Protein AF-A0A3D3TGA8-F1 (afdb_monomer_lite)

Secondary structure (DSSP, 8-state):
-HHHHHHHHHHHHHTT---EE-HHHHHHHHHHSS--TT-----EE--HHHHHHHHHHHHHHS-TTEEEE-TTSTT---SS-EEEETT--------

Foldseek 3Di:
DVVVVVQLVVLCVVVVFDKDWDDQQVVCCVPVVGHDPPDPDTDIDGDPVSLVVSVVSCCPRPDPQKDKDAPVDPPDDDHGIDIDGPPDDDDDDDD

Structure (mmCIF, N/CA/C/O backbone):
data_AF-A0A3D3TGA8-F1
#
_entry.id   AF-A0A3D3TGA8-F1
#
loop_
_atom_site.group_PDB
_atom_site.id
_atom_site.type_s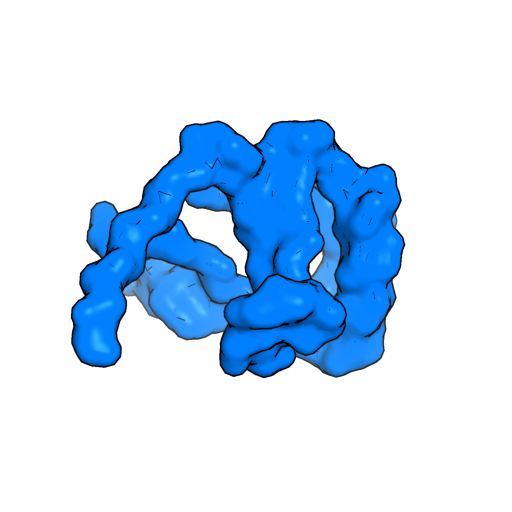ymbol
_atom_site.label_atom_id
_atom_site.label_alt_id
_atom_site.label_comp_id
_atom_site.label_asym_id
_atom_site.label_entity_id
_atom_site.label_seq_id
_atom_site.pdbx_PDB_ins_code
_atom_site.Cartn_x
_atom_site.Cartn_y
_atom_site.Cartn_z
_atom_site.occupancy
_atom_site.B_iso_or_equiv
_atom_site.auth_seq_id
_atom_site.auth_comp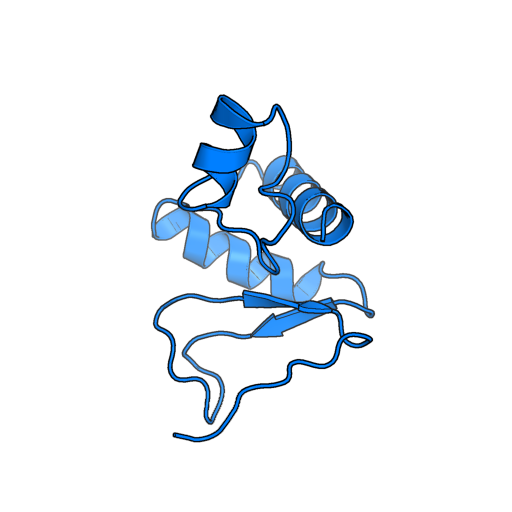_id
_atom_site.auth_asym_id
_atom_site.auth_atom_id
_atom_site.pdbx_PDB_model_num
ATOM 1 N N . MET A 1 1 ? 5.146 -8.559 -6.675 1.00 80.75 1 MET A N 1
ATOM 2 C CA . MET A 1 1 ? 4.527 -7.233 -6.894 1.00 80.75 1 MET A CA 1
ATOM 3 C C . MET A 1 1 ? 3.012 -7.336 -7.093 1.00 80.75 1 MET A C 1
ATOM 5 O O . MET A 1 1 ? 2.293 -6.934 -6.188 1.00 80.75 1 MET A O 1
ATOM 9 N N . LEU A 1 2 ? 2.513 -7.945 -8.181 1.00 88.00 2 LEU A N 1
ATOM 10 C CA . LEU A 1 2 ? 1.065 -8.074 -8.451 1.00 88.00 2 LEU A CA 1
ATOM 11 C C . LEU A 1 2 ? 0.259 -8.672 -7.283 1.00 88.00 2 LEU A C 1
ATOM 13 O O . LEU A 1 2 ? -0.781 -8.127 -6.921 1.00 88.00 2 LEU A O 1
ATOM 17 N N . ASP A 1 3 ? 0.767 -9.734 -6.655 1.00 93.31 3 ASP A N 1
ATOM 18 C CA . ASP A 1 3 ? 0.073 -10.400 -5.546 1.00 93.31 3 ASP A CA 1
ATOM 19 C C . ASP A 1 3 ? -0.189 -9.466 -4.359 1.00 93.31 3 ASP A C 1
ATOM 21 O O . ASP A 1 3 ? -1.251 -9.540 -3.748 1.00 93.31 3 ASP A O 1
ATOM 25 N N . ILE A 1 4 ? 0.728 -8.537 -4.059 1.00 95.81 4 ILE A N 1
ATOM 26 C CA . ILE A 1 4 ? 0.546 -7.567 -2.969 1.00 95.81 4 ILE A CA 1
ATOM 27 C C . ILE A 1 4 ? -0.651 -6.660 -3.276 1.00 95.81 4 ILE A C 1
ATOM 29 O O . ILE A 1 4 ? -1.514 -6.483 -2.415 1.00 95.81 4 ILE A O 1
ATOM 33 N N . LEU A 1 5 ? -0.741 -6.131 -4.505 1.00 95.94 5 LEU A N 1
ATOM 34 C CA . LEU A 1 5 ? -1.875 -5.302 -4.922 1.00 95.94 5 LEU A CA 1
ATOM 35 C C . LEU A 1 5 ? -3.185 -6.082 -4.848 1.00 95.94 5 LEU A C 1
ATOM 37 O O . LEU A 1 5 ? -4.150 -5.565 -4.299 1.00 95.94 5 LEU A O 1
ATOM 41 N N . VAL A 1 6 ? -3.212 -7.322 -5.345 1.00 96.50 6 VAL A N 1
ATOM 42 C CA . VAL A 1 6 ? -4.411 -8.175 -5.305 1.00 96.50 6 VAL A CA 1
ATOM 43 C C . VAL A 1 6 ? -4.858 -8.413 -3.862 1.00 96.50 6 VAL A C 1
ATOM 45 O O . VAL A 1 6 ? -6.025 -8.206 -3.546 1.00 96.50 6 VAL A O 1
ATOM 48 N N . ARG A 1 7 ? -3.940 -8.745 -2.945 1.00 97.88 7 ARG A N 1
ATOM 49 C CA . ARG A 1 7 ? -4.277 -8.946 -1.524 1.00 97.88 7 ARG A CA 1
ATOM 50 C C . ARG A 1 7 ? -4.834 -7.684 -0.871 1.00 97.88 7 ARG A C 1
ATOM 52 O O . ARG A 1 7 ? -5.816 -7.760 -0.135 1.00 97.88 7 ARG A O 1
ATOM 59 N N . VAL A 1 8 ? -4.225 -6.526 -1.123 1.00 98.06 8 VAL A N 1
ATOM 60 C CA . VAL A 1 8 ? -4.710 -5.251 -0.573 1.00 98.06 8 VAL A CA 1
ATOM 61 C C . VAL A 1 8 ? -6.060 -4.868 -1.186 1.00 98.06 8 VAL A C 1
ATOM 63 O O . VAL A 1 8 ? -6.948 -4.434 -0.452 1.00 98.06 8 VAL A O 1
ATOM 66 N N . ALA A 1 9 ? -6.240 -5.079 -2.491 1.00 97.81 9 ALA A N 1
ATOM 67 C CA . ALA A 1 9 ? -7.483 -4.831 -3.216 1.00 97.81 9 ALA A CA 1
ATOM 68 C C . ALA A 1 9 ? -8.634 -5.710 -2.712 1.00 97.81 9 ALA A C 1
ATOM 70 O O . ALA A 1 9 ? -9.717 -5.192 -2.446 1.00 97.81 9 ALA A O 1
ATOM 71 N N . ASP A 1 10 ? -8.392 -7.007 -2.502 1.00 98.50 10 ASP A N 1
ATOM 72 C CA . ASP A 1 10 ? -9.376 -7.948 -1.959 1.00 98.50 10 ASP A CA 1
ATOM 73 C C . ASP A 1 10 ? -9.842 -7.514 -0.563 1.00 98.50 10 ASP A C 1
ATOM 75 O O . ASP A 1 10 ? -11.042 -7.472 -0.273 1.00 98.50 10 ASP A O 1
ATOM 79 N N . ILE A 1 11 ? -8.897 -7.134 0.306 1.00 98.62 11 ILE A N 1
ATOM 80 C CA . ILE A 1 11 ? -9.201 -6.638 1.654 1.00 98.62 11 ILE A CA 1
ATOM 81 C C . ILE A 1 11 ? -9.980 -5.318 1.575 1.00 98.62 11 ILE A C 1
ATOM 83 O O . ILE A 1 11 ? -10.988 -5.155 2.263 1.00 98.62 11 ILE A O 1
ATOM 87 N N . ALA A 1 12 ? -9.556 -4.372 0.736 1.00 98.56 12 ALA A N 1
ATOM 88 C CA . ALA A 1 12 ? -10.255 -3.102 0.565 1.00 98.56 12 ALA A CA 1
ATOM 89 C C . ALA A 1 12 ? -11.689 -3.313 0.044 1.00 98.56 12 ALA A C 1
ATOM 91 O O . ALA A 1 12 ? -12.636 -2.765 0.615 1.00 98.56 12 ALA A O 1
ATOM 92 N N . GLY A 1 13 ? -11.864 -4.173 -0.964 1.00 98.56 13 GLY A N 1
ATOM 93 C CA . GLY A 1 13 ? -13.153 -4.529 -1.555 1.00 98.56 13 GLY A CA 1
ATOM 94 C C . GLY A 1 13 ? -14.101 -5.189 -0.554 1.00 98.56 13 GLY A C 1
ATOM 95 O O . GLY A 1 13 ? -15.243 -4.751 -0.413 1.00 98.56 13 GLY A O 1
ATOM 96 N N . LYS A 1 14 ? -13.612 -6.159 0.232 1.00 98.62 14 LYS A N 1
ATOM 97 C CA . LYS A 1 14 ? -14.377 -6.814 1.312 1.00 98.62 14 LYS A CA 1
ATOM 98 C C . LYS A 1 14 ? -14.945 -5.819 2.331 1.00 98.62 14 LYS A C 1
ATOM 100 O O . LYS A 1 14 ? -16.009 -6.058 2.898 1.00 98.62 14 LYS A O 1
ATOM 105 N N . HIS A 1 15 ? -14.248 -4.708 2.569 1.00 98.56 15 HIS A N 1
ATOM 106 C CA . HIS A 1 15 ? -14.630 -3.680 3.546 1.00 98.56 15 HIS A CA 1
ATOM 107 C C . HIS A 1 15 ? -15.259 -2.423 2.926 1.00 98.56 15 HIS A C 1
ATOM 109 O O . HIS A 1 15 ? -15.497 -1.442 3.650 1.00 98.56 15 HIS A O 1
ATOM 115 N N . GLY A 1 16 ? -15.526 -2.443 1.615 1.00 98.31 16 GLY A N 1
ATOM 116 C CA . GLY A 1 16 ? -16.122 -1.333 0.870 1.00 98.31 16 GLY A CA 1
ATOM 117 C C . GLY A 1 16 ? -15.272 -0.063 0.903 1.00 98.31 16 GLY A C 1
ATOM 118 O O . GLY A 1 16 ? -15.812 1.025 1.089 1.00 98.31 16 GLY A O 1
ATOM 119 N N . ILE A 1 17 ? -13.947 -0.201 0.824 1.00 98.62 17 ILE A N 1
ATOM 120 C CA . ILE A 1 17 ? -12.999 0.914 0.894 1.00 98.62 17 ILE A CA 1
ATOM 121 C C . ILE A 1 17 ? -12.536 1.264 -0.525 1.00 98.62 17 ILE A C 1
ATOM 123 O O . ILE A 1 17 ? -11.838 0.455 -1.140 1.00 98.62 17 ILE A O 1
ATOM 127 N N . PRO A 1 18 ? -12.893 2.448 -1.054 1.00 98.25 18 PRO A N 1
ATOM 128 C CA . PRO A 1 18 ? -12.447 2.866 -2.373 1.00 98.25 18 PR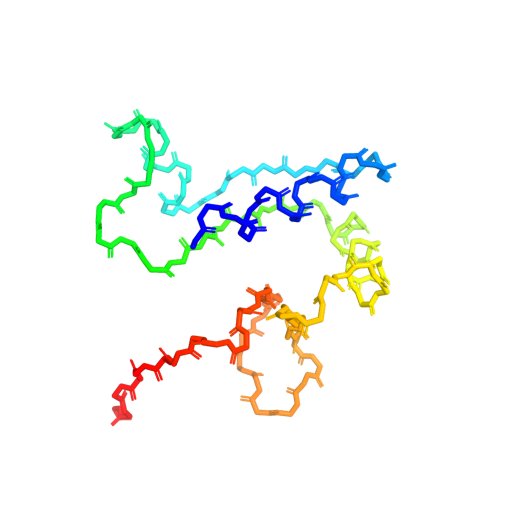O A CA 1
ATOM 129 C C . PRO A 1 18 ? -10.960 3.239 -2.360 1.00 98.25 18 PRO A C 1
ATOM 131 O O . PRO A 1 18 ? -10.454 3.830 -1.404 1.00 98.25 18 PRO A O 1
ATOM 134 N N . TYR A 1 19 ? -10.282 2.927 -3.459 1.00 98.38 19 TYR A N 1
ATOM 135 C CA . TYR A 1 19 ? -8.915 3.344 -3.755 1.00 98.38 19 TYR A CA 1
ATOM 136 C C . TYR A 1 19 ? -8.773 3.558 -5.266 1.00 98.38 19 TYR A C 1
ATOM 138 O O . TYR A 1 19 ? -9.616 3.107 -6.044 1.00 98.38 19 TYR A O 1
ATOM 146 N N . TRP A 1 20 ? -7.710 4.233 -5.689 1.00 98.19 20 TRP A N 1
ATOM 147 C CA . TRP A 1 20 ? -7.332 4.343 -7.099 1.00 98.19 20 TRP A CA 1
ATOM 148 C C . TRP A 1 20 ? -5.836 4.098 -7.269 1.00 98.19 20 TRP A C 1
ATOM 150 O O . TRP A 1 20 ? -5.064 4.276 -6.329 1.00 98.19 20 TRP A O 1
ATOM 160 N N . LEU A 1 21 ? -5.433 3.667 -8.467 1.00 97.75 21 LEU A N 1
ATOM 161 C CA . LEU A 1 21 ? -4.019 3.613 -8.839 1.00 97.75 21 LEU A CA 1
ATOM 162 C C . LEU A 1 21 ? -3.491 5.041 -8.977 1.00 97.75 21 LEU A C 1
ATOM 164 O O . LEU A 1 21 ? -4.186 5.898 -9.527 1.00 97.75 21 LEU A O 1
ATOM 168 N N . SER A 1 22 ? -2.260 5.286 -8.544 1.00 97.56 22 SER A N 1
ATOM 169 C CA . SER A 1 22 ? -1.588 6.575 -8.728 1.00 97.56 22 SER A CA 1
ATOM 170 C C . SER A 1 22 ? -0.148 6.380 -9.211 1.00 97.56 22 SER A C 1
ATOM 172 O O . SER A 1 22 ? 0.263 5.261 -9.522 1.00 97.56 22 SER A O 1
ATOM 174 N N . GLY A 1 23 ? 0.589 7.482 -9.381 1.00 96.19 23 GLY A N 1
ATOM 175 C CA . GLY A 1 23 ? 2.025 7.450 -9.669 1.00 96.19 23 GLY A CA 1
ATOM 176 C C . GLY A 1 23 ? 2.430 6.608 -10.887 1.00 96.19 23 GLY A C 1
ATO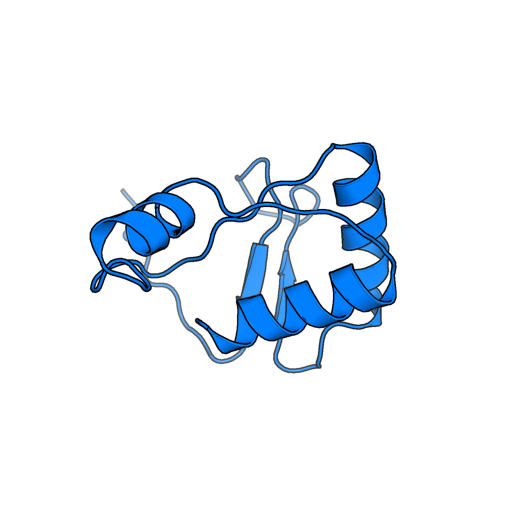M 177 O O . GLY A 1 23 ? 1.766 6.617 -11.933 1.00 96.19 23 GLY A O 1
ATOM 178 N N . GLY A 1 24 ? 3.546 5.887 -10.735 1.00 96.75 24 GLY A N 1
ATOM 179 C CA . GLY A 1 24 ? 4.102 4.991 -11.755 1.00 96.75 24 GLY A CA 1
ATOM 180 C C . GLY A 1 24 ? 3.160 3.841 -12.101 1.00 96.75 24 GLY A C 1
ATOM 181 O O . GLY A 1 24 ? 3.013 3.490 -13.273 1.00 96.75 24 GLY A O 1
ATOM 182 N N . THR A 1 25 ? 2.402 3.356 -11.114 1.00 97.25 25 THR A N 1
ATOM 183 C CA . THR A 1 25 ? 1.417 2.282 -11.297 1.00 97.25 25 THR A CA 1
ATOM 184 C C . THR A 1 25 ? 0.292 2.682 -12.253 1.00 97.25 25 THR A C 1
ATOM 186 O O . THR A 1 25 ? -0.014 1.940 -13.189 1.00 97.25 25 THR A O 1
ATOM 189 N N . LEU A 1 26 ? -0.310 3.866 -12.073 1.00 97.75 26 LEU A N 1
ATOM 190 C CA . LEU A 1 26 ? -1.348 4.366 -12.984 1.00 97.75 26 LEU A CA 1
ATOM 191 C C . LEU A 1 26 ? -0.787 4.612 -14.390 1.00 97.75 26 LEU A C 1
ATOM 193 O O . LEU A 1 26 ? -1.417 4.246 -15.385 1.00 97.75 26 LEU A O 1
ATOM 197 N N . LEU A 1 27 ? 0.406 5.208 -14.482 1.00 98.31 27 LEU A N 1
ATOM 198 C CA . LEU A 1 27 ? 1.061 5.453 -15.765 1.00 98.31 27 LEU A CA 1
ATOM 199 C C . LEU A 1 27 ? 1.363 4.144 -16.502 1.00 98.31 27 LEU A C 1
ATOM 201 O O . LEU A 1 27 ? 1.131 4.057 -17.708 1.00 98.31 27 LEU A O 1
ATOM 205 N N . GLY A 1 28 ? 1.865 3.130 -15.795 1.00 97.31 28 GLY A N 1
ATOM 206 C CA . GLY A 1 28 ? 2.093 1.794 -16.332 1.00 97.31 28 GLY A CA 1
ATOM 207 C C . GLY A 1 28 ? 0.814 1.206 -16.912 1.00 97.31 28 GLY A C 1
ATOM 208 O O . GLY A 1 28 ? 0.815 0.775 -18.068 1.00 97.31 28 GLY A O 1
ATOM 209 N N . ALA A 1 29 ? -0.285 1.259 -16.153 1.00 96.56 29 ALA A N 1
ATOM 210 C CA . ALA A 1 29 ? -1.559 0.683 -16.572 1.00 96.56 29 ALA A CA 1
ATOM 211 C C . ALA A 1 29 ? -2.047 1.284 -17.900 1.00 96.56 29 ALA A C 1
ATOM 213 O O . ALA A 1 29 ? -2.480 0.553 -18.788 1.00 96.56 29 ALA A O 1
ATOM 214 N N . VAL A 1 30 ? -1.920 2.605 -18.064 1.00 97.81 30 VAL A N 1
ATOM 215 C CA . VAL A 1 30 ? -2.337 3.312 -19.286 1.00 97.81 30 VAL A CA 1
ATOM 216 C C . VAL A 1 30 ? -1.351 3.112 -20.441 1.00 97.81 30 VAL A C 1
ATOM 218 O O . VAL A 1 30 ? -1.771 2.905 -21.576 1.00 97.81 30 VAL A O 1
ATOM 221 N N . ARG A 1 31 ? -0.041 3.198 -20.183 1.00 98.00 31 ARG A N 1
ATOM 222 C CA . ARG A 1 31 ? 0.996 3.217 -21.232 1.00 98.00 31 ARG A CA 1
ATOM 223 C C . ARG A 1 31 ? 1.407 1.826 -21.708 1.00 98.00 31 ARG A C 1
ATOM 225 O O . ARG A 1 31 ? 1.655 1.645 -22.894 1.00 98.00 31 ARG A O 1
ATOM 232 N N . HIS A 1 32 ? 1.527 0.876 -20.785 1.00 96.75 32 HIS A N 1
ATOM 233 C CA . HIS A 1 32 ? 2.073 -0.465 -21.027 1.00 96.75 32 HIS A CA 1
ATOM 234 C C . HIS A 1 32 ? 1.018 -1.571 -20.916 1.00 96.75 32 HIS A C 1
ATOM 236 O O . HIS A 1 32 ? 1.329 -2.730 -21.170 1.00 96.75 32 HIS A O 1
ATOM 242 N N . GLY A 1 33 ? -0.218 -1.240 -20.520 1.00 96.00 33 GLY A N 1
ATOM 243 C CA . GLY A 1 33 ? -1.261 -2.237 -20.256 1.00 96.00 33 GLY A CA 1
ATOM 244 C C . GLY A 1 33 ? -0.956 -3.125 -19.043 1.00 96.00 33 GLY A C 1
ATOM 245 O O . GLY A 1 33 ? -1.463 -4.240 -18.950 1.00 96.00 33 GLY A O 1
ATOM 246 N N . GLY A 1 34 ? -0.099 -2.658 -18.134 1.00 93.38 34 GLY A N 1
ATOM 247 C CA . GLY A 1 34 ? 0.428 -3.428 -17.010 1.00 93.38 34 GLY A CA 1
ATOM 248 C C . GLY A 1 34 ? 1.349 -2.574 -16.145 1.00 93.38 34 GLY A C 1
ATOM 249 O O . GLY A 1 34 ? 1.161 -1.369 -16.047 1.00 93.38 34 GLY A O 1
ATOM 250 N N . PHE A 1 35 ? 2.360 -3.163 -15.517 1.00 94.75 35 PHE A N 1
ATOM 251 C CA . PHE A 1 35 ? 3.355 -2.384 -14.774 1.00 94.75 35 PHE A CA 1
ATOM 252 C C . PHE A 1 35 ? 4.392 -1.757 -15.711 1.00 94.75 35 PHE A C 1
ATOM 254 O O . PHE A 1 35 ? 4.599 -2.226 -16.833 1.00 94.75 35 PHE A O 1
ATOM 261 N N . ILE A 1 36 ? 5.073 -0.706 -15.250 1.00 96.94 36 ILE A N 1
ATOM 262 C CA . ILE A 1 36 ? 6.304 -0.268 -15.910 1.00 96.94 36 ILE A CA 1
ATOM 263 C C . ILE A 1 36 ? 7.331 -1.409 -15.744 1.00 96.94 36 ILE A C 1
ATOM 265 O O . ILE A 1 36 ? 7.509 -1.877 -14.625 1.00 96.94 36 ILE A O 1
ATOM 269 N N . PRO A 1 37 ? 8.002 -1.893 -16.811 1.00 94.88 37 PRO A N 1
ATOM 270 C CA . PRO A 1 37 ? 8.825 -3.110 -16.720 1.00 94.88 37 PRO A CA 1
ATOM 271 C C . PRO A 1 37 ? 10.006 -3.052 -15.740 1.00 94.88 37 PRO A C 1
ATOM 273 O O . PRO A 1 37 ? 10.566 -4.091 -15.409 1.00 94.88 37 PRO A O 1
ATOM 276 N N . TRP A 1 38 ? 10.399 -1.850 -15.323 1.00 93.31 38 TRP A N 1
ATOM 277 C CA . TRP A 1 38 ? 11.491 -1.589 -14.386 1.00 93.31 38 TRP A CA 1
ATOM 278 C C . TRP A 1 38 ? 11.017 -0.929 -13.079 1.00 93.31 38 TRP A C 1
ATOM 280 O O . TRP A 1 38 ? 11.864 -0.490 -12.310 1.00 93.31 38 TRP A O 1
ATOM 290 N N . ASP A 1 39 ? 9.701 -0.830 -12.843 1.00 93.69 39 ASP A N 1
ATOM 291 C CA . ASP A 1 39 ? 9.155 -0.430 -11.533 1.00 93.69 39 ASP A CA 1
ATOM 292 C C . ASP A 1 39 ? 9.355 -1.558 -10.519 1.00 93.69 39 ASP A C 1
ATOM 294 O O . ASP A 1 39 ? 9.192 -2.739 -10.849 1.00 93.69 39 ASP A O 1
ATOM 298 N N . ASP A 1 40 ? 9.645 -1.190 -9.276 1.00 92.19 40 ASP A N 1
ATOM 299 C CA . ASP A 1 40 ? 9.827 -2.108 -8.153 1.00 92.19 40 ASP A CA 1
ATOM 300 C C . ASP A 1 40 ? 8.792 -1.920 -7.028 1.00 92.19 40 ASP A C 1
ATOM 302 O O . ASP A 1 40 ? 8.778 -2.697 -6.064 1.00 92.19 40 ASP A O 1
ATOM 306 N N . ASP A 1 41 ? 7.873 -0.960 -7.164 1.00 93.81 41 ASP A N 1
ATOM 307 C CA . ASP A 1 41 ? 6.778 -0.731 -6.229 1.00 93.81 41 ASP A CA 1
ATOM 308 C C . ASP A 1 41 ? 5.404 -0.508 -6.891 1.00 93.81 41 ASP A C 1
ATOM 310 O O . ASP A 1 41 ? 5.211 -0.615 -8.104 1.00 93.81 41 ASP A O 1
ATOM 314 N N . ILE A 1 42 ? 4.389 -0.355 -6.032 1.00 95.69 42 ILE A N 1
ATOM 315 C CA . ILE A 1 42 ? 2.999 -0.119 -6.415 1.00 95.69 42 ILE A CA 1
ATOM 316 C C . ILE A 1 42 ? 2.435 1.013 -5.567 1.00 95.69 42 ILE A C 1
ATOM 318 O O . ILE A 1 42 ? 2.456 0.937 -4.335 1.00 95.69 42 ILE A O 1
ATOM 322 N N . ASP A 1 43 ? 1.804 1.970 -6.237 1.00 96.69 43 ASP A N 1
ATOM 323 C CA . ASP A 1 43 ? 1.139 3.105 -5.618 1.00 96.69 43 ASP A CA 1
ATOM 324 C C . ASP A 1 43 ? -0.383 3.015 -5.763 1.00 96.69 43 ASP A C 1
ATOM 326 O O . ASP A 1 43 ? -0.943 2.919 -6.864 1.00 96.69 43 ASP A O 1
ATOM 330 N N . ILE A 1 44 ? -1.063 3.100 -4.619 1.00 98.00 44 ILE A N 1
ATOM 331 C CA . ILE A 1 44 ? -2.498 3.364 -4.545 1.00 98.00 44 ILE A CA 1
ATOM 332 C C . ILE A 1 44 ? -2.770 4.518 -3.592 1.00 98.00 44 ILE A C 1
ATOM 334 O O . ILE A 1 44 ? -2.112 4.683 -2.562 1.00 98.00 44 ILE A O 1
ATOM 338 N N . GLU A 1 45 ? -3.808 5.276 -3.901 1.00 98.19 45 GLU A N 1
ATOM 339 C CA . GLU A 1 45 ? -4.257 6.397 -3.093 1.00 98.19 45 GLU A CA 1
ATOM 340 C C . GLU A 1 45 ? -5.686 6.194 -2.604 1.00 98.19 45 GLU A C 1
ATOM 342 O O . GLU A 1 45 ? -6.501 5.485 -3.198 1.00 98.19 45 GLU A O 1
ATOM 347 N N . LEU A 1 46 ? -5.960 6.806 -1.455 1.00 98.50 46 LEU A N 1
ATOM 348 C CA . LEU A 1 46 ? -7.236 6.754 -0.765 1.00 98.50 46 LEU A CA 1
ATOM 349 C C . LEU A 1 46 ? -7.520 8.114 -0.140 1.00 98.50 46 LEU A C 1
ATOM 351 O O . LEU A 1 46 ? -6.607 8.830 0.288 1.00 98.50 46 LEU A O 1
ATOM 355 N N . LEU A 1 47 ? -8.802 8.429 0.040 1.00 98.31 47 LEU A N 1
ATOM 356 C CA . LEU A 1 47 ? -9.180 9.546 0.897 1.00 98.31 47 LEU A CA 1
ATOM 357 C C . LEU A 1 47 ? -8.698 9.293 2.329 1.00 98.31 47 LEU A C 1
ATOM 359 O O . LEU A 1 47 ? -8.669 8.166 2.825 1.00 98.31 47 LEU A O 1
ATOM 363 N N . ARG A 1 48 ? -8.332 10.362 3.042 1.00 97.69 48 ARG A N 1
ATOM 364 C CA . ARG A 1 48 ? -7.727 10.246 4.378 1.00 97.69 48 ARG A CA 1
ATOM 365 C C . ARG A 1 48 ? -8.559 9.426 5.386 1.00 97.69 48 ARG A C 1
ATOM 367 O O . ARG A 1 48 ? -7.937 8.701 6.174 1.00 97.69 48 ARG A O 1
ATOM 374 N N . PRO A 1 49 ? -9.904 9.523 5.431 1.00 98.44 49 PRO A N 1
ATOM 375 C CA . PRO A 1 49 ? -10.720 8.671 6.299 1.00 98.44 49 PRO A CA 1
ATOM 376 C C . PRO A 1 49 ? -10.593 7.181 5.952 1.00 98.44 49 PRO A C 1
ATOM 378 O O . PRO A 1 49 ? -10.367 6.364 6.848 1.00 98.44 49 PRO A O 1
ATOM 381 N N . ASP A 1 50 ? -10.648 6.851 4.662 1.00 98.62 50 ASP A N 1
ATOM 382 C CA . ASP A 1 50 ? -10.540 5.490 4.130 1.00 98.62 50 ASP A CA 1
ATOM 383 C C . ASP A 1 50 ? -9.153 4.897 4.354 1.00 98.62 50 ASP A C 1
ATOM 385 O O . ASP A 1 50 ? -9.033 3.787 4.865 1.00 98.62 50 ASP A O 1
ATOM 389 N N . TYR A 1 51 ? -8.102 5.685 4.124 1.00 98.25 51 TYR A N 1
ATOM 390 C CA . TYR A 1 51 ? -6.728 5.328 4.470 1.00 98.25 51 TYR A CA 1
ATOM 391 C C . TYR A 1 51 ? -6.605 4.926 5.946 1.00 98.25 51 TYR A C 1
ATOM 393 O O . TYR A 1 51 ? -6.125 3.841 6.274 1.00 98.25 51 TYR A O 1
ATOM 401 N N . LYS A 1 52 ? -7.100 5.762 6.871 1.00 98.00 52 LYS A N 1
ATOM 402 C CA . LYS A 1 52 ? -7.051 5.462 8.314 1.00 98.00 52 LYS A CA 1
ATOM 403 C C . LYS A 1 52 ? -7.834 4.192 8.670 1.00 98.00 52 LYS A C 1
ATOM 405 O O . LYS A 1 52 ? -7.414 3.465 9.574 1.00 98.00 52 LYS A O 1
ATOM 410 N N . LYS A 1 53 ? -8.968 3.943 8.006 1.00 98.44 53 LYS A N 1
ATOM 411 C CA . LYS A 1 53 ? -9.774 2.727 8.183 1.00 98.44 53 LYS A CA 1
ATOM 412 C C . LYS A 1 53 ? -9.010 1.500 7.678 1.00 98.44 53 LYS A C 1
ATOM 414 O O . LYS A 1 53 ? -8.859 0.538 8.431 1.00 98.44 53 LYS A O 1
ATOM 419 N N . LEU A 1 54 ? -8.460 1.571 6.469 1.00 98.50 54 LEU A N 1
ATOM 420 C CA . LEU A 1 54 ? -7.726 0.484 5.832 1.00 98.50 54 LEU A CA 1
ATOM 421 C C . LEU A 1 54 ? -6.499 0.073 6.651 1.00 98.50 54 LEU A C 1
ATOM 423 O O . LEU A 1 54 ? -6.334 -1.110 6.921 1.00 98.50 54 LEU A O 1
ATOM 427 N N . LEU A 1 55 ? -5.701 1.018 7.167 1.00 98.25 55 LEU A N 1
ATOM 428 C CA . LEU A 1 55 ? -4.540 0.683 8.008 1.00 98.25 55 LEU A CA 1
ATOM 429 C C . LEU A 1 55 ? -4.907 -0.137 9.256 1.00 98.25 55 LEU A C 1
ATOM 431 O O . LEU A 1 55 ? -4.116 -0.958 9.716 1.00 98.25 55 LEU A O 1
ATOM 435 N N . LYS A 1 56 ? -6.090 0.083 9.845 1.00 98.19 56 LYS A N 1
ATOM 436 C CA . LYS A 1 56 ? -6.557 -0.705 11.001 1.00 98.19 56 LYS A CA 1
ATOM 437 C C . LYS A 1 56 ? -6.949 -2.127 10.603 1.00 98.19 56 LYS A C 1
ATOM 439 O O . LYS A 1 56 ? -6.770 -3.037 11.407 1.00 98.19 56 LYS A O 1
ATOM 444 N N . ILE A 1 57 ? -7.493 -2.297 9.401 1.00 98.50 57 ILE A N 1
ATOM 445 C CA . ILE A 1 57 ? -7.904 -3.592 8.849 1.00 98.50 57 ILE A CA 1
ATOM 446 C C . ILE A 1 57 ? -6.673 -4.389 8.415 1.00 98.50 57 ILE A C 1
ATOM 448 O O . ILE A 1 57 ? -6.520 -5.535 8.823 1.00 98.50 57 ILE A O 1
ATOM 452 N N . LEU A 1 58 ? -5.747 -3.766 7.680 1.00 98.25 58 LEU A N 1
ATOM 453 C CA . LEU A 1 58 ? -4.521 -4.410 7.202 1.00 98.25 58 LEU A CA 1
ATOM 454 C C . LEU A 1 58 ? -3.678 -4.979 8.348 1.00 98.25 58 LEU A C 1
ATOM 456 O O . LEU A 1 58 ? -3.178 -6.090 8.239 1.00 98.25 58 LEU A O 1
ATOM 460 N N . ARG A 1 59 ? -3.596 -4.293 9.496 1.00 96.56 59 ARG A N 1
ATOM 461 C CA . ARG A 1 59 ? -2.916 -4.835 10.691 1.00 96.56 59 ARG A CA 1
ATOM 462 C C . ARG A 1 59 ? -3.486 -6.165 11.199 1.00 96.56 59 ARG A C 1
ATOM 464 O O . ARG A 1 59 ? -2.808 -6.839 11.963 1.00 96.56 59 ARG A O 1
ATOM 471 N N . LYS A 1 60 ? -4.728 -6.503 10.846 1.00 97.56 60 LYS A N 1
ATOM 472 C CA . LYS A 1 60 ? -5.433 -7.704 11.312 1.00 97.56 60 LYS A CA 1
ATOM 473 C C . LYS A 1 60 ? -5.568 -8.776 10.235 1.00 97.56 60 LYS A C 1
ATOM 475 O O . LYS A 1 60 ? -5.610 -9.949 10.575 1.00 97.56 60 LYS A O 1
ATOM 480 N N . GLU A 1 61 ? -5.701 -8.368 8.975 1.00 98.12 61 GLU A N 1
ATOM 481 C CA . GLU A 1 61 ? -6.065 -9.260 7.865 1.00 98.12 61 GLU A CA 1
ATOM 482 C C . GLU A 1 61 ? -4.935 -9.491 6.859 1.00 98.12 61 GLU A C 1
ATOM 484 O O . GLU A 1 61 ? -5.093 -10.332 5.976 1.00 98.12 61 GLU A O 1
ATOM 489 N N . LEU A 1 62 ? -3.803 -8.783 6.971 1.00 97.56 62 LEU A N 1
ATOM 490 C CA . LEU A 1 62 ? -2.649 -9.102 6.135 1.00 97.56 62 LEU A CA 1
ATOM 491 C C . LEU A 1 62 ? -2.175 -10.540 6.406 1.00 97.56 62 LEU A C 1
ATOM 493 O O . LEU A 1 62 ? -2.094 -10.950 7.570 1.00 97.56 62 LEU A O 1
ATOM 497 N N . PRO A 1 63 ? -1.847 -11.302 5.351 1.00 96.50 63 PRO A N 1
ATOM 498 C CA . PRO A 1 63 ? -1.272 -12.628 5.505 1.00 96.50 63 PRO A CA 1
ATOM 499 C C . PRO A 1 63 ? 0.129 -12.536 6.130 1.00 96.50 63 PRO A C 1
ATOM 501 O O . PRO A 1 63 ? 0.771 -11.485 6.114 1.00 96.50 63 PRO A O 1
ATOM 504 N N . ALA A 1 64 ? 0.586 -13.635 6.732 1.00 95.94 64 ALA A N 1
ATOM 505 C CA . ALA A 1 64 ? 1.779 -13.645 7.582 1.00 95.94 64 ALA A CA 1
ATOM 506 C C . ALA A 1 64 ? 3.087 -13.316 6.840 1.00 95.94 64 ALA A C 1
ATOM 508 O O . ALA A 1 64 ? 4.038 -12.853 7.467 1.00 95.94 64 ALA A O 1
ATOM 509 N N . ASP A 1 65 ? 3.127 -13.549 5.530 1.00 95.94 65 ASP A N 1
ATOM 510 C CA . ASP A 1 65 ? 4.219 -13.229 4.608 1.00 95.94 65 ASP A CA 1
ATOM 511 C C . ASP A 1 65 ? 4.303 -11.736 4.262 1.00 95.94 65 ASP A C 1
ATOM 513 O O . ASP A 1 65 ? 5.349 -11.275 3.814 1.00 95.94 65 ASP A O 1
ATOM 517 N N . LEU A 1 66 ? 3.257 -10.956 4.539 1.00 97.00 66 LEU A N 1
ATOM 518 C CA . LEU A 1 66 ? 3.245 -9.509 4.356 1.00 97.00 66 LEU A CA 1
ATOM 519 C C . LEU A 1 66 ? 3.290 -8.776 5.702 1.00 97.00 66 LEU A C 1
ATOM 521 O O . LEU A 1 66 ? 2.926 -9.293 6.761 1.00 97.00 66 LEU A O 1
ATOM 525 N N . TYR A 1 67 ? 3.731 -7.522 5.679 1.00 96.00 67 TYR A N 1
ATOM 526 C CA . TYR A 1 67 ? 3.634 -6.643 6.837 1.00 96.00 67 TYR A CA 1
ATOM 527 C C . TYR A 1 67 ? 3.345 -5.202 6.441 1.00 96.00 67 TYR A C 1
ATOM 529 O O . TYR A 1 67 ? 3.734 -4.729 5.375 1.00 96.00 67 TYR A O 1
ATOM 537 N N . LEU A 1 68 ? 2.646 -4.500 7.331 1.00 97.31 68 LEU A N 1
ATOM 538 C CA . LEU A 1 68 ? 2.359 -3.082 7.188 1.00 97.31 68 LEU A CA 1
ATOM 539 C C . LEU A 1 68 ? 3.430 -2.269 7.914 1.00 97.31 68 LEU A C 1
ATOM 541 O O . LEU A 1 68 ? 3.616 -2.432 9.119 1.00 97.31 68 LEU A O 1
ATOM 545 N N . GLN A 1 69 ? 4.064 -1.355 7.191 1.00 96.12 69 GLN A N 1
ATOM 546 C CA . GLN A 1 69 ? 4.956 -0.333 7.720 1.00 96.12 69 GLN A CA 1
ATOM 547 C C . GLN A 1 69 ? 4.302 1.042 7.557 1.00 96.12 69 GLN A C 1
ATOM 549 O O . GLN A 1 69 ? 3.689 1.338 6.534 1.00 96.12 69 GLN A O 1
ATOM 554 N N . THR A 1 70 ? 4.403 1.887 8.572 1.00 96.88 70 THR A N 1
ATOM 555 C CA . THR A 1 70 ? 3.670 3.147 8.693 1.00 96.88 70 THR A CA 1
ATOM 556 C C . THR A 1 70 ? 4.573 4.274 9.205 1.00 96.88 70 THR A C 1
ATOM 558 O O . THR A 1 70 ? 5.583 4.001 9.850 1.00 96.88 70 THR A O 1
ATOM 561 N N . PRO A 1 71 ? 4.179 5.552 9.037 1.00 95.56 71 PRO A N 1
ATOM 562 C CA . PRO A 1 71 ? 4.904 6.702 9.597 1.00 95.56 71 PRO A CA 1
ATOM 563 C C . PRO A 1 71 ? 5.115 6.688 11.120 1.00 95.56 71 PRO A C 1
ATOM 565 O O . PRO A 1 71 ? 5.897 7.479 11.630 1.00 95.56 71 PRO A O 1
ATOM 568 N N . SER A 1 72 ? 4.409 5.830 11.865 1.00 93.62 72 SER A N 1
ATOM 569 C CA . SER A 1 72 ? 4.634 5.669 13.307 1.00 93.62 72 SER A CA 1
ATOM 570 C C . SER A 1 72 ? 5.769 4.703 13.658 1.00 93.62 72 SER A C 1
ATOM 572 O O . SER A 1 72 ? 6.141 4.623 14.827 1.00 93.62 72 SER A O 1
ATOM 574 N N . ASP A 1 73 ? 6.301 3.952 12.692 1.00 94.00 73 ASP A N 1
ATOM 575 C CA . ASP A 1 73 ? 7.353 2.970 12.942 1.00 94.00 73 ASP A CA 1
ATOM 576 C C . ASP A 1 73 ? 8.730 3.641 13.052 1.00 94.00 73 ASP A C 1
ATOM 578 O O . ASP A 1 73 ? 9.089 4.531 12.276 1.00 94.00 73 ASP A O 1
ATOM 582 N N . LYS A 1 74 ? 9.527 3.212 14.038 1.00 93.12 74 LYS A N 1
ATOM 583 C CA . LYS A 1 74 ? 10.849 3.794 14.306 1.00 93.12 74 LYS A CA 1
ATOM 584 C C . LYS A 1 74 ? 11.750 3.666 13.073 1.00 93.12 74 LYS A C 1
ATOM 586 O O . LYS A 1 74 ? 11.930 2.573 12.549 1.00 93.12 74 LYS A O 1
ATOM 591 N N . GLY A 1 75 ? 12.360 4.777 12.660 1.00 88.44 75 GLY A N 1
ATOM 592 C CA . GLY A 1 75 ? 13.301 4.817 11.534 1.00 88.44 75 GLY A CA 1
ATOM 593 C C . GLY A 1 75 ? 12.645 4.918 10.155 1.00 88.44 75 GLY A C 1
ATOM 594 O O . GLY A 1 75 ? 13.355 5.086 9.170 1.00 88.44 75 GLY A O 1
ATOM 595 N N . TYR A 1 76 ? 11.314 4.880 10.067 1.00 91.69 76 TYR A N 1
ATOM 596 C CA . TYR A 1 76 ? 10.604 5.050 8.807 1.00 91.69 76 TYR A CA 1
ATOM 597 C C . TYR A 1 76 ? 10.420 6.540 8.478 1.00 91.69 76 TYR A C 1
ATOM 599 O O . TYR A 1 76 ? 9.830 7.287 9.256 1.00 91.69 76 TYR A O 1
ATOM 607 N N . ARG A 1 77 ? 10.960 6.988 7.337 1.00 89.44 77 ARG A N 1
ATOM 608 C CA . ARG A 1 77 ? 11.082 8.421 6.989 1.00 89.44 77 ARG A CA 1
ATOM 609 C C . ARG A 1 77 ? 10.005 8.947 6.035 1.00 89.44 77 ARG A C 1
ATOM 611 O O . ARG A 1 77 ? 9.966 10.143 5.763 1.00 89.44 77 ARG A O 1
ATOM 618 N N . LEU A 1 78 ? 9.139 8.076 5.520 1.00 92.00 78 LEU A N 1
ATOM 619 C CA . LEU A 1 78 ? 8.123 8.442 4.531 1.00 92.00 78 LEU A CA 1
ATOM 620 C C . LEU A 1 78 ? 6.796 8.822 5.198 1.00 92.00 78 LEU A C 1
ATOM 622 O O . LEU A 1 78 ? 6.451 8.335 6.275 1.00 92.00 78 LEU A O 1
ATOM 626 N N . LEU A 1 79 ? 6.018 9.677 4.529 1.00 93.06 79 LEU A N 1
ATOM 627 C CA . LEU A 1 79 ? 4.733 10.186 5.036 1.00 93.06 79 LEU A CA 1
ATOM 628 C C . LEU A 1 79 ? 3.537 9.260 4.744 1.00 93.06 79 LEU A C 1
ATOM 630 O O . LEU A 1 79 ? 2.429 9.497 5.232 1.00 93.06 79 LEU A O 1
ATOM 634 N N . PHE A 1 80 ? 3.756 8.194 3.979 1.00 94.81 80 PHE A N 1
ATOM 635 C CA . PHE A 1 80 ? 2.755 7.210 3.570 1.00 94.81 80 PHE A CA 1
ATOM 636 C C . PHE A 1 80 ? 3.133 5.810 4.056 1.00 94.81 80 PHE A C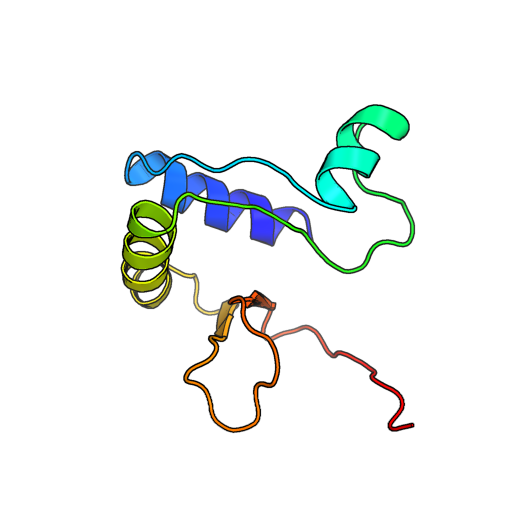 1
ATOM 638 O O . PHE A 1 80 ? 4.297 5.528 4.324 1.00 94.81 80 PHE A O 1
ATOM 645 N N . SER A 1 81 ? 2.148 4.926 4.200 1.00 97.25 81 SER A N 1
ATOM 646 C CA . SER A 1 81 ? 2.385 3.544 4.640 1.00 97.25 81 SER A CA 1
ATOM 647 C C . SER A 1 81 ? 2.732 2.638 3.461 1.00 97.25 81 SER A C 1
ATOM 649 O O . SER A 1 81 ? 2.215 2.844 2.368 1.00 97.25 81 SER A O 1
ATOM 651 N N . LYS A 1 82 ? 3.542 1.606 3.704 1.00 96.12 82 LYS A N 1
ATOM 652 C CA . LYS A 1 82 ? 3.872 0.559 2.732 1.00 96.12 82 LYS A CA 1
ATOM 653 C C . LYS A 1 82 ? 3.412 -0.802 3.249 1.00 96.12 82 LYS A C 1
ATOM 655 O O . LYS A 1 82 ? 3.589 -1.114 4.426 1.00 96.12 82 LYS A O 1
ATOM 660 N N . VAL A 1 83 ? 2.845 -1.619 2.366 1.00 96.94 83 VAL A N 1
ATOM 661 C CA . VAL A 1 83 ? 2.750 -3.068 2.583 1.00 96.94 83 VAL A CA 1
ATOM 662 C C . VAL A 1 83 ? 3.975 -3.687 1.930 1.00 96.94 83 VAL A C 1
ATOM 664 O O . 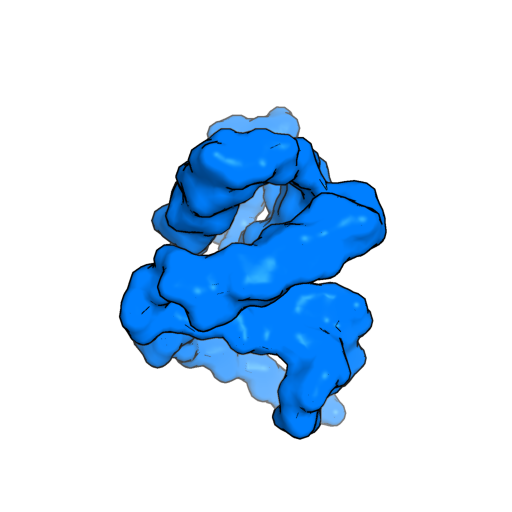VAL A 1 83 ? 4.260 -3.404 0.771 1.00 96.94 83 VAL A O 1
ATOM 667 N N . ARG A 1 84 ? 4.722 -4.485 2.685 1.00 94.81 84 ARG A N 1
ATOM 668 C CA . ARG A 1 84 ? 5.978 -5.089 2.241 1.00 94.81 84 ARG A CA 1
ATOM 669 C C . ARG A 1 84 ? 5.907 -6.601 2.380 1.00 94.81 84 ARG A C 1
ATOM 671 O O . ARG A 1 84 ? 5.287 -7.110 3.313 1.00 94.81 84 ARG A O 1
ATOM 678 N N . ASP A 1 85 ? 6.556 -7.295 1.457 1.00 95.12 85 ASP A N 1
ATOM 679 C CA . ASP A 1 85 ? 6.800 -8.730 1.557 1.00 95.12 85 ASP A CA 1
ATOM 680 C C . ASP A 1 85 ? 7.999 -8.995 2.475 1.00 95.12 85 ASP A C 1
ATOM 682 O O . ASP A 1 85 ? 9.030 -8.327 2.387 1.00 95.12 85 ASP A O 1
ATOM 686 N N . ARG A 1 86 ? 7.849 -9.958 3.386 1.00 94.56 86 ARG A N 1
ATOM 687 C CA . ARG A 1 86 ? 8.887 -10.362 4.345 1.00 94.56 86 ARG A CA 1
ATOM 688 C C . ARG A 1 86 ? 10.015 -11.162 3.707 1.00 94.56 86 ARG A C 1
ATOM 690 O O . ARG A 1 86 ? 11.062 -11.300 4.331 1.00 94.56 86 ARG A O 1
ATOM 697 N N . HIS A 1 87 ? 9.799 -11.698 2.511 1.00 93.38 87 HIS A N 1
ATOM 698 C CA . HIS A 1 87 ? 10.785 -12.496 1.784 1.00 93.38 87 HIS A CA 1
ATOM 699 C C . HIS A 1 87 ? 11.554 -11.678 0.741 1.00 93.38 87 HIS A C 1
ATOM 701 O O . HIS A 1 87 ? 12.364 -12.230 -0.001 1.00 93.38 87 HIS A O 1
ATOM 707 N N . SER A 1 88 ? 11.326 -10.364 0.702 1.00 90.31 88 SER A N 1
ATOM 708 C CA . SER A 1 88 ? 12.000 -9.434 -0.195 1.00 90.31 88 SER A CA 1
ATOM 709 C C . SER A 1 88 ? 13.111 -8.670 0.533 1.00 90.31 88 SER A C 1
ATOM 711 O O . SER A 1 88 ? 12.986 -8.329 1.710 1.00 90.31 88 SER A O 1
ATOM 713 N N . VAL A 1 89 ? 14.194 -8.370 -0.184 1.00 87.31 89 VAL A N 1
ATOM 714 C CA . VAL A 1 89 ? 15.302 -7.524 0.285 1.00 87.31 89 VAL A CA 1
ATOM 715 C C . VAL A 1 89 ? 15.336 -6.272 -0.577 1.00 87.31 89 VAL A C 1
ATOM 717 O O . VAL A 1 89 ? 15.188 -6.359 -1.793 1.00 87.31 89 VAL A O 1
ATOM 720 N N . VAL A 1 90 ? 15.525 -5.116 0.055 1.00 83.25 90 VAL A N 1
ATOM 721 C CA . VAL A 1 90 ? 15.703 -3.838 -0.638 1.00 83.25 90 VAL A CA 1
ATOM 722 C C . VAL A 1 90 ? 17.161 -3.425 -0.502 1.00 83.25 90 VAL A C 1
ATOM 724 O O . VAL A 1 90 ? 17.696 -3.424 0.607 1.00 83.25 90 VAL A O 1
ATOM 727 N N . TYR A 1 91 ? 17.781 -3.095 -1.629 1.00 83.88 91 TYR A N 1
ATOM 728 C CA . TYR A 1 91 ? 19.104 -2.490 -1.680 1.00 83.88 91 TYR A CA 1
ATOM 729 C C . TYR A 1 91 ? 18.916 -0.986 -1.870 1.00 83.88 91 TYR A C 1
ATOM 731 O O . TYR A 1 91 ? 18.464 -0.551 -2.924 1.00 83.88 91 TYR A O 1
ATOM 739 N N . GLU A 1 92 ? 19.220 -0.213 -0.835 1.00 74.31 92 GLU A N 1
ATOM 740 C CA . GLU A 1 92 ? 19.314 1.246 -0.900 1.00 74.31 92 GLU A CA 1
ATOM 741 C C . GLU A 1 92 ? 20.800 1.586 -0.725 1.00 74.31 92 GLU A C 1
ATOM 743 O O . GLU A 1 92 ? 21.422 1.137 0.241 1.00 74.31 92 GLU A O 1
ATOM 748 N N . GLU A 1 93 ? 21.396 2.287 -1.691 1.00 79.56 93 GLU A N 1
ATOM 749 C CA . GLU A 1 93 ? 22.731 2.864 -1.509 1.00 79.56 93 GLU A CA 1
ATOM 750 C C . GLU A 1 93 ? 22.589 4.059 -0.556 1.00 79.56 93 GLU A C 1
ATOM 752 O O . GLU A 1 93 ? 21.769 4.949 -0.786 1.00 79.56 93 GLU A O 1
ATOM 757 N N . ASP A 1 94 ? 23.330 4.040 0.555 1.00 63.53 94 ASP A N 1
ATOM 758 C CA . ASP A 1 94 ? 23.435 5.194 1.448 1.00 63.53 94 ASP A CA 1
ATOM 759 C C . ASP A 1 94 ? 24.275 6.270 0.733 1.00 63.53 94 ASP A C 1
ATOM 761 O O . ASP A 1 94 ? 25.502 6.154 0.684 1.00 63.53 94 ASP A O 1
ATOM 765 N N . ASP A 1 95 ? 23.617 7.288 0.169 1.00 52.34 95 ASP A N 1
ATOM 766 C CA . ASP A 1 95 ? 24.258 8.552 -0.243 1.00 52.34 95 ASP A CA 1
ATOM 767 C C . ASP A 1 95 ? 24.676 9.404 0.975 1.00 52.34 95 ASP A C 1
ATOM 769 O O . ASP A 1 95 ? 23.842 9.608 1.898 1.00 52.34 95 ASP A O 1
#

Sequence (95 aa):
MLDILVRVADIAGKHGIPYWLSGGTLLGAVRHGGFIPWDDDIDIELLRPDYKKLLKILRKELPADLYLQTPSDKGYRLLFSKVRDRHSVVYEEDD

Radius of gyration: 13.79 Å; chains: 1; bounding box: 40×24×36 Å

pLDDT: mean 94.53, std 6.98, range [52.34, 98.62]